Protein AF-A0A532F918-F1 (afdb_monomer_lite)

Foldseek 3Di:
DVVVVPDDDDPVNLVVVCVVVVHDSLVVCCVVCLCVQHVDNVSSVVSSVVVVVLVPDDPVVNVVVVVVVVVVVVVVVVVVVVVVVVVVVVVVVD

Radius of gyration: 21.07 Å; chains: 1; bounding box: 46×26×64 Å

Sequence (94 aa):
RYERAFSKMHVTRMIHLCEILGFMPMEMLFSAAPHLWGRTPEEARDTMELAQQVVSLPHGTKRDLLALVKKMVALERAADGAAAETQRGEEGRL

Secondary structure (DSSP, 8-state):
-GGGT-SPPPHHHHHHHHHHHT--HHHHHHHH-GGGS-SSHHHHHHHHHHHHHHHHS-HHHHHHHHHHHHHHHHHHHHHHHHHHHHHHHHHTT-

Structure (mmCIF, N/CA/C/O backbone):
data_AF-A0A532F918-F1
#
_entry.id   AF-A0A532F918-F1
#
loop_
_atom_site.group_PDB
_atom_site.id
_atom_site.type_symbol
_atom_site.label_atom_id
_atom_site.label_alt_id
_atom_site.label_comp_id
_atom_site.label_asym_id
_atom_site.label_entity_id
_atom_site.label_seq_id
_atom_site.pdbx_PDB_ins_code
_atom_site.Cartn_x
_atom_site.Cartn_y
_atom_site.Cartn_z
_atom_site.occupancy
_atom_site.B_iso_or_equiv
_atom_site.auth_seq_id
_atom_site.auth_comp_id
_atom_site.auth_asym_id
_atom_site.auth_atom_id
_atom_site.pdbx_PDB_model_num
ATOM 1 N N . ARG A 1 1 ? 28.588 -1.885 -8.592 1.00 53.34 1 ARG A N 1
ATOM 2 C CA . ARG A 1 1 ? 28.601 -0.469 -9.072 1.00 53.34 1 ARG A CA 1
ATOM 3 C C 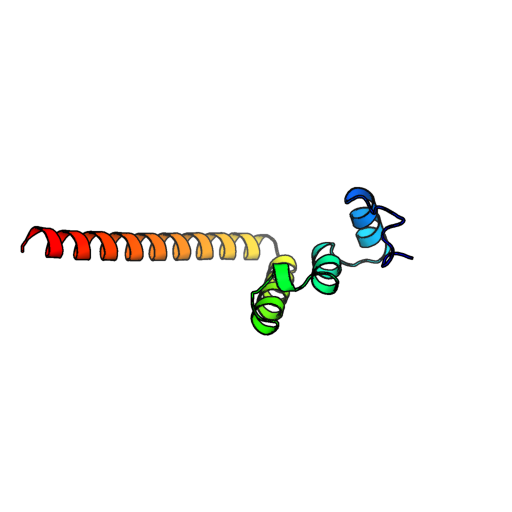. ARG A 1 1 ? 27.534 0.386 -8.374 1.00 53.34 1 ARG A C 1
ATOM 5 O O . ARG A 1 1 ? 27.885 1.479 -7.956 1.00 53.34 1 ARG A O 1
ATOM 12 N N . TYR A 1 2 ? 26.300 -0.102 -8.181 1.00 50.06 2 TYR A N 1
ATOM 13 C CA . TYR A 1 2 ? 25.285 0.557 -7.332 1.00 50.06 2 TYR A CA 1
ATOM 14 C C . TYR A 1 2 ? 25.675 0.603 -5.846 1.00 50.06 2 TYR A C 1
ATOM 16 O O . TYR A 1 2 ? 25.583 1.647 -5.216 1.00 50.06 2 TYR A O 1
ATOM 24 N N . GLU A 1 3 ? 26.254 -0.483 -5.335 1.00 55.03 3 GLU A N 1
ATOM 25 C CA . GLU A 1 3 ? 26.724 -0.614 -3.943 1.00 55.03 3 GLU A CA 1
ATOM 26 C C . GLU A 1 3 ? 27.855 0.354 -3.557 1.00 55.03 3 GLU A C 1
ATOM 28 O O . GLU A 1 3 ? 28.130 0.562 -2.383 1.00 55.03 3 GLU A O 1
ATOM 33 N N . ARG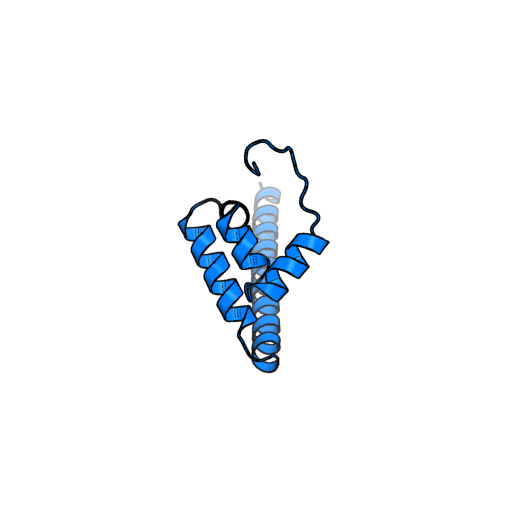 A 1 4 ? 28.522 0.970 -4.545 1.00 59.75 4 ARG A N 1
ATOM 34 C CA . ARG A 1 4 ? 29.636 1.911 -4.329 1.00 59.75 4 ARG A CA 1
ATOM 35 C C . ARG A 1 4 ? 29.217 3.380 -4.499 1.00 59.75 4 ARG A C 1
ATOM 37 O O . ARG A 1 4 ? 30.085 4.233 -4.607 1.00 59.75 4 ARG A O 1
ATOM 44 N N . ALA A 1 5 ? 27.912 3.674 -4.586 1.00 54.12 5 ALA A N 1
ATOM 45 C CA . ALA A 1 5 ? 27.325 5.023 -4.675 1.00 54.12 5 ALA A CA 1
ATOM 46 C C . ALA A 1 5 ? 27.821 5.938 -5.826 1.00 54.12 5 ALA A C 1
ATOM 48 O O . ALA A 1 5 ? 27.537 7.134 -5.838 1.00 54.12 5 ALA A O 1
ATOM 49 N N . PHE A 1 6 ? 28.500 5.402 -6.847 1.00 52.59 6 PHE A N 1
ATOM 50 C CA . PHE A 1 6 ? 29.023 6.201 -7.969 1.00 52.59 6 PHE A CA 1
ATOM 51 C C . PHE A 1 6 ? 27.962 6.626 -9.004 1.00 52.59 6 PHE A C 1
ATOM 53 O O . PHE A 1 6 ? 28.269 7.359 -9.941 1.00 52.59 6 PHE A O 1
ATOM 60 N N . SER A 1 7 ? 26.711 6.173 -8.892 1.00 58.38 7 SER A N 1
ATOM 61 C CA . SER A 1 7 ? 25.624 6.600 -9.784 1.00 58.38 7 SER A CA 1
ATOM 62 C C . SER A 1 7 ? 24.335 6.832 -9.011 1.00 58.38 7 SER A C 1
ATOM 64 O O . SER A 1 7 ? 23.819 5.927 -8.362 1.00 58.38 7 SER A O 1
ATOM 66 N N . LYS A 1 8 ? 23.815 8.061 -9.103 1.00 73.31 8 LYS A N 1
ATOM 67 C CA . LYS A 1 8 ? 22.529 8.466 -8.528 1.00 73.31 8 LYS A CA 1
ATOM 68 C C . LYS A 1 8 ? 21.401 8.062 -9.477 1.00 73.31 8 LYS A C 1
ATOM 70 O O . LYS A 1 8 ? 21.390 8.469 -10.640 1.00 73.31 8 LYS A O 1
ATOM 75 N N . MET A 1 9 ? 20.439 7.292 -8.977 1.00 80.94 9 MET A N 1
ATOM 76 C CA . MET A 1 9 ? 19.183 7.033 -9.675 1.00 80.94 9 MET A CA 1
ATOM 77 C C . MET A 1 9 ? 18.162 8.095 -9.259 1.00 80.94 9 MET A C 1
ATOM 79 O O . MET A 1 9 ? 17.865 8.241 -8.079 1.00 80.94 9 MET A O 1
ATOM 83 N N . HIS A 1 10 ? 17.648 8.862 -10.222 1.00 88.19 10 HIS A N 1
ATOM 84 C CA . HIS A 1 10 ? 16.536 9.782 -9.968 1.00 88.19 10 HIS A CA 1
ATOM 85 C C . HIS A 1 10 ? 15.216 9.009 -9.945 1.00 88.19 10 HIS A C 1
ATOM 87 O O . HIS A 1 10 ? 15.051 8.074 -10.729 1.00 88.19 10 HIS A O 1
ATOM 93 N N . VAL A 1 11 ? 14.262 9.451 -9.120 1.00 88.56 11 VAL A N 1
ATOM 94 C CA . VAL A 1 11 ? 12.913 8.860 -9.014 1.00 88.56 11 VAL A CA 1
ATOM 95 C C . VAL A 1 11 ? 12.243 8.751 -10.385 1.00 88.56 11 VAL A C 1
ATOM 97 O O . VAL A 1 11 ? 11.683 7.715 -10.715 1.00 88.56 11 VAL A O 1
ATOM 100 N N . THR A 1 12 ? 12.395 9.759 -11.244 1.00 91.19 12 THR A N 1
ATOM 101 C CA . THR A 1 12 ? 11.877 9.716 -12.617 1.00 91.19 12 THR A CA 1
ATOM 102 C C . THR A 1 12 ? 12.451 8.544 -13.413 1.00 91.19 12 THR A C 1
ATOM 104 O O . THR A 1 12 ? 11.703 7.836 -14.073 1.00 91.19 12 THR A O 1
ATOM 107 N N . ARG A 1 13 ? 13.764 8.282 -13.325 1.00 91.19 13 ARG A N 1
ATOM 108 C CA . ARG A 1 13 ? 14.393 7.145 -14.023 1.00 91.19 13 ARG A CA 1
ATOM 109 C C . ARG A 1 13 ? 13.958 5.798 -13.450 1.00 91.19 13 ARG A C 1
ATOM 111 O O . ARG A 1 13 ? 13.813 4.848 -14.205 1.00 91.19 13 ARG A O 1
ATOM 118 N N . MET A 1 14 ? 13.732 5.733 -12.142 1.00 90.69 14 MET A N 1
ATOM 119 C CA . MET A 1 14 ? 13.161 4.559 -11.490 1.00 90.69 14 MET A CA 1
ATOM 120 C C . MET A 1 14 ? 11.751 4.263 -12.015 1.00 90.69 14 MET A C 1
ATOM 122 O O . MET A 1 14 ? 11.485 3.122 -12.366 1.00 90.69 14 MET A O 1
ATOM 126 N N . ILE A 1 15 ? 10.886 5.276 -12.138 1.00 91.31 15 ILE A N 1
ATOM 127 C CA . ILE A 1 15 ? 9.529 5.118 -12.692 1.00 91.31 15 ILE A CA 1
ATOM 128 C C . ILE A 1 15 ? 9.586 4.576 -14.125 1.00 91.31 15 ILE A C 1
ATOM 130 O O . ILE A 1 15 ? 8.949 3.569 -14.406 1.00 91.31 15 ILE A O 1
ATOM 134 N N . HIS A 1 16 ? 10.423 5.155 -14.992 1.00 92.50 16 HIS A N 1
ATOM 135 C CA . HIS A 1 16 ? 10.588 4.652 -16.363 1.00 92.50 16 HIS A CA 1
ATOM 136 C C . HIS A 1 16 ? 11.056 3.188 -16.390 1.00 92.50 16 HIS A C 1
ATOM 138 O O . HIS A 1 16 ? 10.613 2.402 -17.220 1.00 92.50 16 HIS A O 1
ATOM 144 N N . LEU A 1 17 ? 11.954 2.800 -15.478 1.00 90.88 17 LEU A N 1
ATOM 145 C CA . LEU A 1 17 ? 12.404 1.413 -15.370 1.00 90.88 17 LEU A CA 1
ATOM 146 C C . LEU A 1 17 ? 11.253 0.478 -14.960 1.00 90.88 17 LEU A C 1
ATOM 148 O O . LEU A 1 17 ? 11.117 -0.597 -15.537 1.00 90.88 17 LEU A O 1
ATOM 152 N N . CYS A 1 18 ? 10.428 0.906 -14.000 1.00 92.25 18 CYS A N 1
ATOM 153 C CA . CYS A 1 18 ? 9.235 0.182 -13.556 1.00 92.25 18 CYS A CA 1
ATOM 154 C C . CYS A 1 18 ? 8.264 -0.054 -14.719 1.00 92.25 18 CYS A C 1
ATOM 156 O O . CYS A 1 18 ? 7.802 -1.173 -14.921 1.00 92.25 18 CYS A O 1
ATOM 158 N N . GLU A 1 19 ? 8.018 0.977 -15.527 1.00 91.44 19 GLU A N 1
ATOM 159 C CA . GLU A 1 19 ? 7.145 0.905 -16.703 1.00 91.44 19 GLU A CA 1
ATOM 160 C C . GLU A 1 19 ? 7.668 -0.078 -17.758 1.00 91.44 19 GLU A C 1
ATOM 162 O O . GLU A 1 19 ? 6.902 -0.888 -18.274 1.00 91.44 19 GLU A O 1
ATOM 167 N N . ILE A 1 20 ? 8.972 -0.042 -18.057 1.00 94.81 20 ILE A N 1
ATOM 168 C CA . ILE A 1 20 ? 9.591 -0.919 -19.066 1.00 94.81 20 ILE A CA 1
ATOM 169 C C . ILE A 1 20 ? 9.580 -2.383 -18.618 1.00 94.81 20 ILE A C 1
ATOM 171 O O . ILE A 1 20 ? 9.364 -3.279 -19.430 1.00 94.81 20 ILE A O 1
ATOM 175 N N . LEU A 1 21 ? 9.860 -2.631 -17.340 1.00 91.25 21 LEU A N 1
ATOM 176 C CA . LEU A 1 21 ? 10.019 -3.981 -16.800 1.00 91.25 21 LEU A CA 1
ATOM 177 C C . LEU A 1 21 ? 8.717 -4.563 -16.229 1.00 91.25 21 LEU A C 1
ATOM 179 O O . LEU A 1 21 ? 8.694 -5.733 -15.857 1.00 91.25 21 LEU A O 1
ATOM 183 N N . GLY A 1 22 ? 7.638 -3.778 -16.184 1.00 87.38 22 GLY A N 1
ATOM 184 C CA . GLY A 1 22 ? 6.307 -4.235 -15.789 1.00 87.38 22 GLY A CA 1
ATOM 185 C C . GLY A 1 22 ? 6.132 -4.492 -14.291 1.00 87.38 22 GLY A C 1
ATOM 186 O O . GLY A 1 22 ? 5.196 -5.192 -13.917 1.00 87.38 22 GLY A O 1
ATOM 187 N N . PHE A 1 23 ? 7.002 -3.945 -13.438 1.00 87.25 23 PHE A N 1
ATOM 188 C CA . PHE A 1 23 ? 6.820 -3.980 -11.984 1.00 87.25 23 PHE A CA 1
ATOM 189 C C . PHE A 1 23 ? 6.311 -2.647 -11.458 1.00 87.25 23 PHE A C 1
ATOM 191 O O . PHE A 1 23 ? 6.599 -1.582 -12.003 1.00 87.25 23 PHE A O 1
ATOM 198 N N . MET A 1 24 ? 5.585 -2.686 -10.347 1.00 90.25 24 MET A N 1
ATOM 199 C CA . MET A 1 24 ? 5.190 -1.469 -9.657 1.00 90.25 24 MET A CA 1
ATOM 200 C C . MET A 1 24 ? 6.390 -0.860 -8.916 1.00 90.25 24 MET A C 1
ATOM 202 O O . MET A 1 24 ? 7.167 -1.591 -8.296 1.00 90.25 24 MET A O 1
ATOM 206 N N . PRO A 1 25 ? 6.518 0.481 -8.857 1.00 91.88 25 PRO A N 1
ATOM 207 C CA . PRO A 1 25 ? 7.571 1.126 -8.068 1.00 91.88 25 PRO A CA 1
ATOM 208 C C . PRO A 1 25 ? 7.611 0.658 -6.611 1.00 91.88 25 PRO A C 1
ATOM 210 O O . PRO A 1 25 ? 8.685 0.521 -6.031 1.00 91.88 25 PRO A O 1
ATOM 213 N N . MET A 1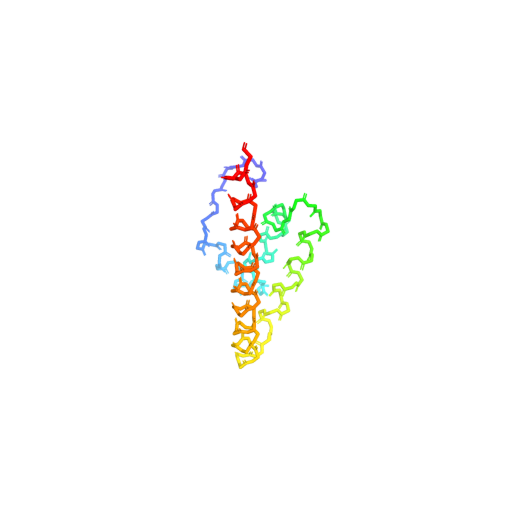 26 ? 6.442 0.369 -6.033 1.00 91.75 26 MET A N 1
ATOM 214 C CA . MET A 1 26 ? 6.323 -0.153 -4.674 1.00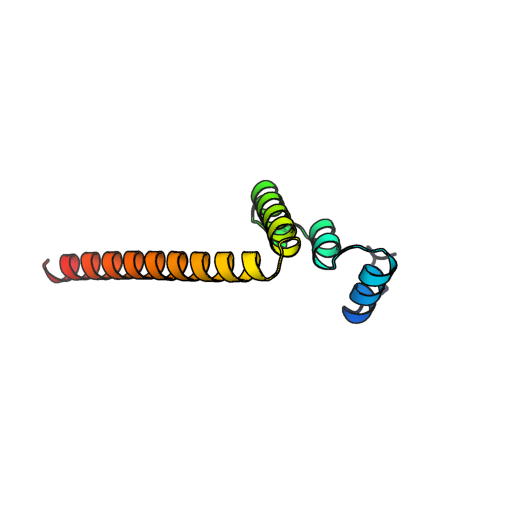 91.75 26 MET A CA 1
ATOM 215 C C . MET A 1 26 ? 7.010 -1.515 -4.508 1.00 91.75 26 MET A C 1
ATOM 217 O O . MET A 1 26 ? 7.696 -1.718 -3.516 1.00 91.75 26 MET A O 1
ATOM 221 N N . GLU A 1 27 ? 6.899 -2.415 -5.488 1.00 90.94 27 GLU A N 1
ATOM 222 C CA . GLU A 1 27 ? 7.524 -3.747 -5.453 1.00 90.94 27 GLU A CA 1
ATOM 223 C C . GLU A 1 27 ? 9.043 -3.648 -5.521 1.00 90.94 27 GLU A C 1
ATOM 225 O O . GLU A 1 27 ? 9.760 -4.282 -4.745 1.00 90.94 27 GLU A O 1
ATOM 230 N N . MET A 1 28 ? 9.534 -2.781 -6.407 1.00 89.69 28 MET A N 1
ATOM 231 C CA . MET A 1 28 ? 10.962 -2.527 -6.539 1.00 89.69 28 MET A CA 1
ATOM 232 C C . MET A 1 28 ? 11.549 -1.948 -5.243 1.00 89.69 28 MET A C 1
ATOM 234 O O . MET A 1 28 ? 12.620 -2.364 -4.801 1.00 89.69 28 MET A O 1
ATOM 238 N N . LEU A 1 29 ? 10.847 -0.997 -4.616 1.00 91.31 29 LEU A N 1
ATOM 239 C CA . LEU A 1 29 ? 11.282 -0.397 -3.357 1.00 91.31 29 LEU A CA 1
ATOM 240 C C . LEU A 1 29 ? 11.180 -1.379 -2.185 1.00 91.31 29 LEU A C 1
ATOM 242 O O . LEU A 1 29 ? 12.096 -1.414 -1.366 1.00 91.31 29 LEU A O 1
ATOM 246 N N . PHE A 1 30 ? 10.135 -2.206 -2.125 1.00 94.12 30 PHE A N 1
ATOM 247 C CA . PHE A 1 30 ? 9.993 -3.247 -1.107 1.00 94.12 30 PHE A CA 1
ATOM 248 C C . PHE A 1 30 ? 11.158 -4.239 -1.153 1.00 94.12 30 PHE A C 1
ATOM 250 O O . PHE A 1 30 ? 11.750 -4.546 -0.120 1.00 94.12 30 PHE A O 1
ATOM 257 N N . SER A 1 31 ? 11.565 -4.662 -2.355 1.00 90.81 31 SER A N 1
ATOM 258 C CA . SER A 1 31 ? 12.726 -5.539 -2.533 1.00 90.81 31 SER A CA 1
ATOM 259 C C . SER A 1 31 ? 14.039 -4.917 -2.042 1.00 90.81 31 SER A C 1
ATOM 261 O O . SER A 1 31 ? 14.941 -5.655 -1.648 1.00 90.81 31 SER A O 1
ATOM 263 N N . ALA A 1 32 ? 14.181 -3.590 -2.098 1.00 90.62 32 ALA A N 1
ATOM 264 C CA . ALA A 1 32 ? 15.409 -2.891 -1.716 1.00 90.62 32 ALA A CA 1
ATOM 265 C C . ALA A 1 32 ? 15.413 -2.417 -0.251 1.00 90.62 32 ALA A C 1
ATOM 267 O O . ALA A 1 32 ? 16.476 -2.305 0.358 1.00 90.62 32 ALA A O 1
ATOM 268 N N . ALA A 1 33 ? 14.244 -2.105 0.310 1.00 92.50 33 ALA A N 1
ATOM 269 C CA . ALA A 1 33 ? 14.094 -1.472 1.617 1.00 92.50 33 ALA A CA 1
ATOM 270 C C . ALA A 1 33 ? 12.813 -1.941 2.344 1.00 92.50 33 ALA A C 1
ATOM 272 O O . ALA A 1 33 ? 11.940 -1.124 2.641 1.00 92.50 33 ALA A O 1
ATOM 273 N N . PRO A 1 34 ? 12.690 -3.237 2.692 1.00 93.00 34 PRO A N 1
ATOM 274 C CA . PRO A 1 34 ? 11.458 -3.790 3.269 1.00 93.00 34 PRO A CA 1
ATOM 275 C C . PRO A 1 34 ? 11.089 -3.173 4.628 1.00 93.00 34 PRO A C 1
ATOM 277 O O . PRO A 1 34 ? 9.919 -3.111 4.987 1.00 93.00 34 PRO A O 1
ATOM 280 N N . HIS A 1 35 ? 12.072 -2.639 5.360 1.00 93.81 35 HIS A N 1
ATOM 281 C CA . HIS A 1 35 ? 11.884 -1.960 6.648 1.00 93.81 35 HIS A CA 1
ATOM 282 C C . HIS A 1 35 ? 10.995 -0.704 6.577 1.00 93.81 35 HIS A C 1
ATOM 284 O O . HIS A 1 35 ? 10.564 -0.206 7.612 1.00 93.81 35 HIS A O 1
ATOM 290 N N . LEU A 1 36 ? 10.712 -0.173 5.381 1.00 94.75 36 LEU A N 1
ATOM 291 C CA . LEU A 1 36 ? 9.758 0.929 5.215 1.00 94.75 36 LEU A CA 1
ATOM 292 C C . LEU A 1 36 ? 8.292 0.479 5.367 1.00 94.75 36 LEU A C 1
ATOM 294 O O . LEU A 1 36 ? 7.420 1.330 5.519 1.00 94.75 36 LEU A O 1
ATOM 298 N N . TRP A 1 37 ? 8.023 -0.831 5.341 1.00 96.00 37 TRP A N 1
ATOM 299 C CA . TRP A 1 37 ? 6.679 -1.419 5.423 1.00 96.00 37 TRP A CA 1
ATOM 300 C C . TRP A 1 37 ? 6.399 -2.156 6.737 1.00 96.00 37 TRP A C 1
ATOM 3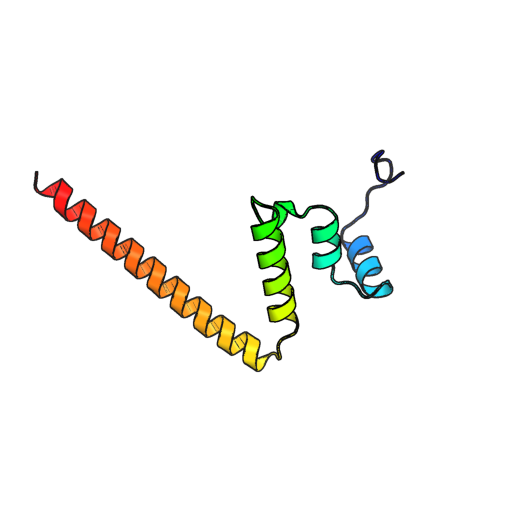02 O O . TRP A 1 37 ? 5.302 -2.665 6.918 1.00 96.00 37 TRP A O 1
ATOM 312 N N . GLY A 1 38 ? 7.354 -2.223 7.662 1.00 95.44 38 GLY A N 1
ATOM 313 C CA . GLY A 1 38 ? 7.160 -2.916 8.934 1.00 95.44 38 GLY A CA 1
ATOM 314 C C . GLY A 1 38 ? 8.417 -2.915 9.792 1.00 95.44 38 GLY A C 1
ATOM 315 O O . GLY A 1 38 ? 9.531 -2.753 9.288 1.00 95.44 38 GLY A O 1
ATOM 316 N N . ARG A 1 39 ? 8.243 -3.095 11.103 1.00 95.06 39 ARG A N 1
ATOM 317 C CA . ARG A 1 39 ? 9.354 -3.246 12.057 1.00 95.06 39 ARG A CA 1
ATOM 318 C C . ARG A 1 39 ? 9.915 -4.658 12.023 1.00 95.06 39 ARG A C 1
ATOM 320 O O . ARG A 1 39 ? 11.104 -4.853 12.270 1.00 95.06 39 ARG A O 1
ATOM 327 N N . THR A 1 40 ? 9.065 -5.631 11.708 1.00 96.69 40 THR A N 1
ATOM 328 C CA . THR A 1 40 ? 9.455 -7.024 11.509 1.00 96.69 40 THR A CA 1
ATOM 329 C C . THR A 1 40 ? 9.345 -7.411 10.031 1.00 96.69 40 THR A C 1
ATOM 331 O O . THR A 1 40 ? 8.590 -6.797 9.273 1.00 96.69 40 THR A O 1
ATOM 334 N N . PRO A 1 41 ? 10.077 -8.450 9.588 1.00 94.50 41 PRO A N 1
ATOM 335 C CA . PRO A 1 41 ? 9.924 -8.979 8.234 1.00 94.50 41 PRO A CA 1
ATOM 336 C C . PRO A 1 41 ? 8.507 -9.478 7.928 1.00 94.50 41 PRO A C 1
ATOM 338 O O . PRO A 1 41 ? 8.108 -9.487 6.770 1.00 94.50 41 PRO A O 1
ATOM 341 N N . GLU A 1 42 ? 7.777 -9.931 8.946 1.00 96.69 42 GLU A N 1
ATOM 342 C CA . GLU A 1 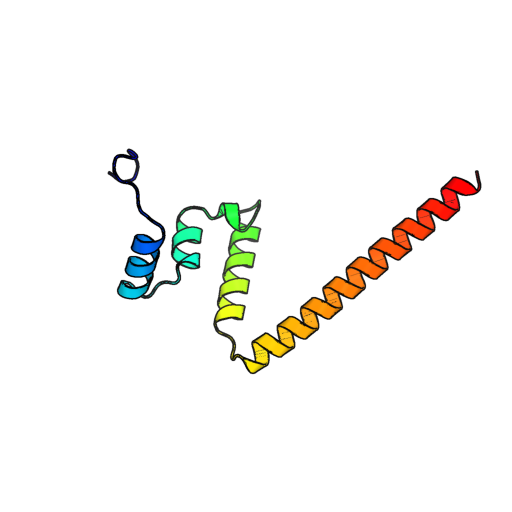42 ? 6.390 -10.383 8.825 1.00 96.69 42 GLU A CA 1
ATOM 343 C C . GLU A 1 42 ? 5.456 -9.202 8.570 1.00 96.69 42 GLU A C 1
ATOM 345 O O . GLU A 1 42 ? 4.821 -9.167 7.523 1.00 96.69 42 GLU A O 1
ATOM 350 N N . GLU A 1 43 ? 5.509 -8.167 9.413 1.00 97.19 43 GLU A N 1
ATOM 351 C CA . GLU A 1 43 ? 4.727 -6.935 9.225 1.00 97.19 43 GLU A CA 1
ATOM 352 C C . GLU A 1 43 ? 4.953 -6.310 7.842 1.00 97.19 43 GLU A C 1
ATOM 354 O O . GLU A 1 43 ? 4.015 -5.852 7.186 1.00 97.19 43 GLU A O 1
ATOM 359 N N . ALA A 1 44 ? 6.208 -6.303 7.383 1.00 97.00 44 ALA A N 1
ATOM 360 C CA . ALA A 1 44 ? 6.563 -5.768 6.078 1.00 97.00 44 ALA A CA 1
ATOM 361 C C . ALA A 1 44 ? 5.921 -6.568 4.932 1.00 97.00 44 ALA A C 1
ATOM 363 O O . ALA A 1 44 ? 5.409 -5.971 3.982 1.00 97.00 44 ALA A O 1
ATOM 364 N N . ARG A 1 45 ? 5.924 -7.905 5.023 1.00 96.50 45 ARG A N 1
ATOM 365 C CA . ARG A 1 45 ? 5.275 -8.780 4.036 1.00 96.50 45 ARG A CA 1
ATOM 366 C C . ARG A 1 45 ? 3.767 -8.584 4.027 1.00 96.50 45 ARG A C 1
ATOM 368 O O . ARG A 1 45 ? 3.220 -8.347 2.955 1.00 96.50 45 ARG A O 1
ATOM 375 N N . ASP A 1 46 ? 3.135 -8.598 5.195 1.00 97.50 46 ASP A N 1
ATOM 376 C CA . ASP A 1 46 ? 1.682 -8.464 5.321 1.00 97.50 46 ASP A CA 1
ATOM 377 C C . ASP A 1 46 ? 1.203 -7.122 4.756 1.00 97.50 46 ASP A C 1
ATOM 379 O O . ASP A 1 46 ? 0.231 -7.054 4.001 1.00 97.50 46 ASP A O 1
ATOM 383 N N . THR A 1 47 ? 1.934 -6.042 5.050 1.00 96.38 47 THR A N 1
ATOM 384 C CA . THR A 1 47 ? 1.627 -4.705 4.527 1.00 96.38 47 THR A CA 1
ATOM 385 C C . THR A 1 47 ? 1.751 -4.655 3.004 1.00 96.38 47 THR A C 1
ATOM 387 O O . THR A 1 47 ? 0.908 -4.054 2.332 1.00 96.38 47 THR A O 1
ATOM 390 N N . MET A 1 48 ? 2.792 -5.276 2.444 1.00 95.44 48 MET A N 1
ATOM 391 C CA . MET A 1 48 ? 3.005 -5.311 0.998 1.00 95.44 48 MET A CA 1
ATOM 392 C C . MET A 1 48 ? 1.937 -6.147 0.284 1.00 95.44 48 MET A C 1
ATOM 394 O O . MET A 1 48 ? 1.382 -5.704 -0.724 1.00 95.44 48 MET A O 1
ATOM 398 N N . GLU A 1 49 ? 1.610 -7.320 0.827 1.00 95.50 49 GLU A N 1
ATOM 399 C CA . GLU A 1 49 ? 0.574 -8.201 0.291 1.00 95.50 49 GLU A CA 1
ATOM 400 C C . GLU A 1 49 ? -0.793 -7.505 0.303 1.00 95.50 49 GLU A C 1
ATOM 402 O O . GLU A 1 49 ? -1.481 -7.456 -0.721 1.00 95.50 49 GLU A O 1
ATOM 407 N N . LEU A 1 50 ? -1.152 -6.867 1.422 1.00 95.56 50 LEU A N 1
ATOM 408 C CA . LEU A 1 50 ? -2.375 -6.077 1.525 1.00 95.56 50 LEU A CA 1
ATOM 409 C C . LEU A 1 50 ? -2.404 -4.948 0.486 1.00 95.56 50 LEU A C 1
ATOM 411 O O . LEU A 1 50 ? -3.416 -4.754 -0.192 1.00 95.56 50 LEU A O 1
ATOM 415 N N . ALA A 1 51 ? -1.306 -4.205 0.327 1.00 94.12 51 ALA A N 1
ATOM 416 C CA . ALA A 1 51 ? -1.227 -3.117 -0.644 1.00 94.12 51 ALA A CA 1
ATOM 417 C C . ALA A 1 51 ? -1.433 -3.617 -2.084 1.00 94.12 51 ALA A C 1
ATOM 419 O O . ALA A 1 51 ? -2.195 -3.007 -2.839 1.00 94.12 51 ALA A O 1
ATOM 420 N N . GLN A 1 52 ? -0.817 -4.741 -2.461 1.00 92.94 52 GLN A N 1
ATOM 421 C CA . GLN A 1 52 ? -0.990 -5.358 -3.781 1.00 92.94 52 GLN A CA 1
ATOM 422 C C . GLN A 1 52 ? -2.437 -5.803 -4.018 1.00 92.94 52 GLN A C 1
ATOM 424 O O . GLN A 1 52 ? -3.016 -5.500 -5.067 1.00 92.94 52 GLN A O 1
ATOM 429 N N . GLN A 1 53 ? -3.056 -6.454 -3.029 1.00 93.69 53 GLN A N 1
ATOM 430 C CA . GLN A 1 53 ? -4.462 -6.846 -3.109 1.00 93.69 53 GLN A CA 1
ATOM 431 C C . GLN A 1 53 ? -5.349 -5.614 -3.307 1.00 93.69 53 GLN A C 1
ATOM 433 O O . GLN A 1 53 ? -6.104 -5.555 -4.276 1.00 93.69 53 GLN A O 1
ATOM 438 N N . VAL A 1 54 ? -5.185 -4.574 -2.484 1.00 94.75 54 VAL A N 1
ATOM 439 C CA . VAL A 1 54 ? -5.965 -3.332 -2.593 1.00 94.75 54 VAL A CA 1
ATOM 440 C C . VAL A 1 54 ? -5.767 -2.653 -3.946 1.00 94.75 54 VAL A C 1
ATOM 442 O O . VAL A 1 54 ? -6.741 -2.180 -4.531 1.00 94.75 54 VAL A O 1
ATOM 445 N N . VAL A 1 55 ? -4.545 -2.615 -4.485 1.00 91.69 55 VAL A N 1
ATOM 446 C CA . VAL A 1 55 ? -4.270 -2.012 -5.799 1.00 91.69 55 VAL A CA 1
ATOM 447 C C . VAL A 1 55 ? -4.899 -2.808 -6.945 1.00 91.69 55 VAL A C 1
ATOM 449 O O . VAL A 1 55 ? -5.330 -2.194 -7.922 1.00 91.69 55 VAL A O 1
ATOM 452 N N . SER A 1 56 ? -5.022 -4.129 -6.839 1.00 92.31 56 SER A N 1
ATOM 453 C CA . SER A 1 56 ? -5.628 -4.951 -7.898 1.00 92.31 56 SER A CA 1
ATOM 454 C C . SER A 1 56 ? -7.162 -4.889 -7.940 1.00 92.31 56 SER A C 1
ATOM 456 O O . SER A 1 56 ? -7.764 -5.214 -8.963 1.00 92.31 56 SER A O 1
ATOM 458 N N . LEU A 1 57 ? -7.814 -4.406 -6.876 1.00 95.50 57 LEU A N 1
ATOM 459 C CA . LEU A 1 57 ? -9.275 -4.313 -6.814 1.00 95.50 57 LEU A CA 1
ATOM 460 C C . LEU A 1 57 ? -9.881 -3.358 -7.871 1.00 95.50 57 LEU A C 1
ATOM 462 O O . LEU A 1 57 ? -9.296 -2.313 -8.196 1.00 95.50 57 LEU A O 1
ATOM 466 N N . PRO A 1 58 ? -11.113 -3.627 -8.347 1.00 97.06 58 PRO A N 1
ATOM 467 C CA . PRO A 1 58 ? -11.883 -2.671 -9.137 1.00 97.06 58 PRO A CA 1
ATOM 468 C C . PRO A 1 58 ? -12.121 -1.357 -8.383 1.00 97.06 58 PRO A C 1
ATOM 470 O O . PRO A 1 58 ? -12.247 -1.331 -7.158 1.00 97.06 58 PRO A O 1
ATOM 473 N N . HIS A 1 59 ? -12.243 -0.249 -9.119 1.00 95.56 59 HIS A N 1
ATOM 474 C CA . HIS A 1 59 ? -12.421 1.081 -8.521 1.00 95.56 59 HIS A CA 1
ATOM 475 C C . HIS A 1 59 ? -13.636 1.172 -7.577 1.00 95.56 59 HIS A C 1
ATOM 477 O O . HIS A 1 59 ? -13.527 1.777 -6.512 1.00 95.56 59 HIS A O 1
ATOM 483 N N . GLY A 1 60 ? -14.769 0.550 -7.931 1.00 96.88 60 GLY A N 1
ATOM 484 C CA . GLY A 1 60 ? -15.958 0.513 -7.069 1.00 96.88 60 GLY A CA 1
ATOM 485 C C . GLY A 1 60 ? -15.661 -0.124 -5.710 1.00 96.88 60 GLY A C 1
ATOM 486 O O . GLY A 1 60 ? -15.852 0.507 -4.676 1.00 96.88 60 GLY A O 1
ATOM 487 N N . THR A 1 61 ? -15.053 -1.310 -5.717 1.00 96.88 61 THR A N 1
ATOM 488 C CA . THR A 1 61 ? -14.664 -2.032 -4.499 1.00 96.88 61 THR A CA 1
ATOM 489 C C . THR A 1 61 ? -13.657 -1.248 -3.656 1.00 96.88 61 THR A C 1
ATOM 491 O O . THR A 1 61 ? -13.807 -1.171 -2.439 1.00 96.88 61 THR A O 1
ATOM 494 N N . LYS A 1 62 ? -12.661 -0.603 -4.284 1.00 96.75 62 LYS A N 1
ATOM 495 C CA . LYS A 1 62 ? -11.708 0.278 -3.581 1.00 96.75 62 LYS A CA 1
ATOM 496 C C . LYS A 1 62 ? -12.415 1.427 -2.869 1.00 96.75 62 LYS A C 1
ATOM 498 O O . LYS A 1 62 ? -12.069 1.756 -1.738 1.00 96.75 62 LYS A O 1
ATOM 503 N N . ARG A 1 63 ? -13.396 2.050 -3.529 1.00 97.62 63 ARG A N 1
ATOM 504 C CA . ARG A 1 63 ? -14.168 3.164 -2.967 1.00 97.62 63 ARG A CA 1
ATOM 505 C C . ARG A 1 63 ? -14.976 2.720 -1.750 1.00 97.62 63 ARG A C 1
ATOM 507 O O . ARG A 1 63 ? -14.976 3.432 -0.745 1.00 97.62 63 ARG A O 1
ATOM 514 N N . ASP A 1 64 ? -15.614 1.560 -1.829 1.00 97.50 64 ASP A N 1
ATOM 515 C CA . ASP A 1 64 ? -16.409 1.013 -0.729 1.00 97.50 64 ASP A CA 1
ATOM 516 C C . ASP A 1 64 ? -15.523 0.621 0.460 1.00 97.50 64 ASP A C 1
ATOM 518 O O . ASP A 1 64 ? -15.796 1.018 1.595 1.00 97.50 64 ASP A O 1
ATOM 522 N N . LEU A 1 65 ? -14.398 -0.055 0.197 1.00 96.88 65 LEU A N 1
ATOM 523 C CA . LEU A 1 65 ? -13.403 -0.394 1.215 1.00 96.88 65 LEU A CA 1
ATOM 524 C C . LEU A 1 65 ? -12.840 0.863 1.893 1.00 96.88 65 LEU A C 1
ATOM 526 O O . LEU A 1 65 ? -12.765 0.927 3.118 1.00 96.88 65 LEU A O 1
ATOM 530 N N . LEU A 1 66 ? -12.509 1.902 1.120 1.00 97.00 66 LEU A N 1
ATOM 531 C CA . LEU A 1 66 ? -12.028 3.172 1.663 1.00 97.00 66 LEU A CA 1
ATOM 532 C C . LEU A 1 66 ? -13.068 3.832 2.579 1.00 97.00 66 LEU A C 1
ATOM 534 O O . LEU A 1 66 ? -12.711 4.398 3.613 1.00 97.00 66 LEU A O 1
ATOM 538 N N . ALA A 1 67 ? -14.350 3.778 2.214 1.00 97.44 67 ALA A N 1
ATOM 539 C CA . ALA A 1 67 ? -15.422 4.303 3.053 1.00 97.44 67 ALA A CA 1
ATOM 540 C C . ALA A 1 67 ? -15.552 3.518 4.367 1.00 97.44 67 ALA A C 1
ATOM 542 O O . ALA A 1 67 ? -15.742 4.128 5.420 1.00 97.44 67 ALA A O 1
ATOM 543 N N . LEU A 1 68 ? -15.417 2.190 4.318 1.00 97.56 68 LEU A N 1
ATOM 544 C CA . LEU A 1 68 ? -15.446 1.335 5.503 1.00 97.56 68 LEU A CA 1
ATOM 545 C C . LEU A 1 68 ? -14.270 1.629 6.443 1.00 97.56 68 LEU A C 1
ATOM 547 O O . LEU A 1 68 ? -14.492 1.919 7.616 1.00 97.56 68 LEU A O 1
ATOM 551 N N . VAL A 1 69 ? -13.040 1.653 5.920 1.00 96.38 69 VAL A N 1
ATOM 552 C CA . VAL A 1 69 ? -11.828 1.942 6.707 1.00 96.38 69 VAL A CA 1
ATOM 553 C C . VAL A 1 69 ? -11.920 3.321 7.365 1.00 96.38 69 VAL A C 1
ATOM 555 O O . VAL A 1 69 ? -11.617 3.463 8.546 1.00 96.38 69 VAL A O 1
ATOM 558 N N . LYS A 1 70 ? -12.425 4.340 6.654 1.00 96.88 70 LYS A N 1
ATOM 559 C CA . LYS A 1 70 ? -12.656 5.674 7.238 1.00 96.88 70 LYS A CA 1
ATOM 560 C C . LYS A 1 70 ? -13.607 5.643 8.435 1.00 96.88 70 LYS A C 1
ATOM 562 O O . LYS A 1 70 ? -13.371 6.362 9.402 1.00 96.88 70 LYS A O 1
ATOM 567 N N . LYS A 1 71 ? -14.672 4.836 8.376 1.00 97.25 71 LYS A N 1
ATOM 568 C CA . LYS A 1 71 ? -15.607 4.675 9.500 1.00 97.25 71 LYS A CA 1
ATOM 569 C C . LYS A 1 71 ? -14.938 3.977 10.679 1.00 97.25 71 LYS A C 1
ATOM 571 O O . LYS A 1 71 ? -15.083 4.451 11.796 1.00 97.25 71 LYS A O 1
ATOM 576 N N . MET A 1 72 ? -14.185 2.905 10.430 1.00 96.81 72 MET A N 1
ATOM 577 C CA . MET A 1 72 ? -13.459 2.180 11.479 1.00 96.81 72 MET A CA 1
ATOM 578 C C . MET A 1 72 ? -12.477 3.099 12.216 1.00 96.81 72 MET A C 1
ATOM 580 O O . MET A 1 72 ? -12.556 3.212 13.433 1.00 96.81 72 MET A O 1
ATOM 584 N N . VAL A 1 73 ? -11.661 3.861 11.481 1.00 95.19 73 VAL A N 1
ATOM 585 C CA . VAL A 1 73 ? -10.710 4.826 12.068 1.00 95.19 73 VAL A CA 1
ATOM 586 C C . VAL A 1 73 ? -11.421 5.922 12.870 1.00 95.19 73 VAL A C 1
ATOM 588 O O . VAL A 1 73 ? -10.916 6.379 13.894 1.00 95.19 73 VAL A O 1
ATOM 591 N N . ALA A 1 74 ? -12.592 6.382 12.418 1.00 95.25 74 ALA A N 1
ATOM 592 C CA . ALA A 1 74 ? -13.377 7.361 13.166 1.00 95.25 74 ALA A CA 1
ATOM 593 C C . ALA A 1 74 ? -13.921 6.781 14.483 1.00 95.25 74 ALA A C 1
ATOM 595 O O . ALA A 1 74 ? -13.923 7.480 15.494 1.00 95.25 74 ALA A O 1
ATOM 596 N N . LEU A 1 75 ? -14.354 5.516 14.473 1.00 95.06 75 LEU A N 1
ATOM 597 C CA . LEU A 1 75 ? -14.838 4.816 15.664 1.00 95.06 75 LEU A CA 1
ATOM 598 C C . LEU A 1 75 ? -13.715 4.563 16.676 1.00 95.06 75 LEU A C 1
ATOM 600 O O . LEU A 1 75 ? -13.922 4.824 17.855 1.00 95.06 75 LEU A O 1
ATOM 604 N N . GLU A 1 76 ? -12.534 4.130 16.228 1.00 93.12 76 GLU A N 1
ATOM 605 C CA . GLU A 1 76 ? -11.360 3.956 17.099 1.00 93.12 76 GLU A CA 1
ATOM 606 C C . GLU A 1 76 ? -10.991 5.266 17.798 1.00 93.12 76 GLU A C 1
ATOM 608 O O . GLU A 1 76 ? -10.912 5.317 19.020 1.00 93.12 76 GLU A O 1
ATOM 613 N N . ARG A 1 77 ? -10.896 6.369 17.049 1.00 92.19 77 ARG A N 1
ATOM 614 C CA . ARG A 1 77 ? -10.596 7.687 17.632 1.00 92.19 77 ARG A CA 1
ATOM 615 C C . ARG A 1 77 ? -11.648 8.161 18.630 1.00 92.19 77 ARG A C 1
ATOM 617 O O . ARG A 1 77 ? -11.305 8.822 19.606 1.00 92.19 77 ARG A O 1
ATOM 624 N N . ALA A 1 78 ? -12.923 7.875 18.370 1.00 90.31 78 ALA A N 1
ATOM 625 C CA . ALA A 1 78 ? -13.998 8.210 19.298 1.00 90.31 78 ALA A CA 1
ATOM 626 C C . ALA A 1 78 ? -13.901 7.378 20.588 1.00 90.31 78 ALA A C 1
ATOM 628 O O . ALA A 1 78 ? -14.104 7.919 21.674 1.00 90.31 78 ALA A O 1
ATOM 629 N N . ALA A 1 79 ? -13.549 6.094 20.476 1.00 88.44 79 ALA A N 1
ATOM 630 C CA . ALA A 1 79 ? -13.312 5.223 21.623 1.00 88.44 79 ALA A CA 1
ATOM 631 C C . ALA A 1 79 ? -12.099 5.684 22.450 1.00 88.44 79 ALA A C 1
ATOM 633 O O . ALA A 1 79 ? -12.208 5.795 23.671 1.00 88.44 79 ALA A O 1
ATOM 634 N N . ASP A 1 80 ? -10.990 6.039 21.796 1.00 86.44 80 ASP A N 1
ATOM 635 C CA . ASP A 1 80 ? -9.788 6.567 22.454 1.00 86.44 80 ASP A CA 1
ATOM 636 C C . ASP A 1 80 ? -10.075 7.890 23.187 1.00 86.44 80 ASP A C 1
ATOM 638 O O . ASP A 1 80 ? -9.635 8.094 24.320 1.00 86.44 80 ASP A O 1
ATOM 642 N N . GLY A 1 81 ? -10.859 8.781 22.568 1.00 82.81 81 GLY A N 1
ATOM 643 C CA . GLY A 1 81 ? -11.293 10.038 23.181 1.00 82.81 81 GLY A CA 1
ATOM 644 C C . GLY A 1 81 ? -12.159 9.825 24.426 1.00 82.81 81 GLY A C 1
ATOM 645 O O . GLY A 1 81 ? -11.900 10.426 25.467 1.00 82.81 81 GLY A O 1
ATOM 646 N N . ALA A 1 82 ? -13.137 8.918 24.353 1.00 77.19 82 ALA A N 1
ATOM 647 C CA . ALA A 1 82 ? -13.999 8.583 25.487 1.00 77.19 82 ALA A CA 1
ATOM 648 C C . ALA A 1 82 ? -13.221 7.938 26.652 1.00 77.19 82 ALA A C 1
ATOM 650 O O . ALA A 1 82 ? -13.497 8.216 27.824 1.00 77.19 82 ALA A O 1
ATOM 651 N N . ALA A 1 83 ? -12.218 7.107 26.347 1.00 74.38 83 ALA A N 1
ATOM 652 C CA . ALA A 1 83 ? -11.337 6.516 27.352 1.00 74.38 83 ALA A CA 1
ATOM 653 C C . ALA A 1 83 ? -10.489 7.585 28.069 1.00 74.38 83 ALA A C 1
ATOM 655 O O . ALA A 1 83 ? -10.376 7.560 29.295 1.00 74.38 83 ALA A O 1
ATOM 656 N N . ALA A 1 84 ? -9.960 8.566 27.330 1.00 74.00 84 ALA A N 1
ATOM 657 C CA . ALA A 1 84 ? -9.189 9.674 27.894 1.00 74.00 84 ALA A CA 1
ATOM 658 C C . ALA A 1 84 ? -10.039 10.620 28.768 1.00 74.00 84 ALA A C 1
ATOM 660 O O . ALA A 1 84 ? -9.583 11.081 29.816 1.00 74.00 84 ALA A O 1
ATOM 661 N N . GLU A 1 85 ? -11.289 10.893 28.377 1.00 72.12 85 GLU A N 1
ATOM 662 C CA . GLU A 1 85 ? -12.227 11.698 29.176 1.00 72.12 85 GLU A CA 1
ATOM 663 C C . GLU A 1 85 ? -12.616 11.005 30.490 1.00 72.12 85 GLU A C 1
ATOM 665 O O . GLU A 1 85 ? -12.721 11.664 31.527 1.00 72.12 85 GLU A O 1
ATOM 670 N N . THR A 1 86 ? -12.761 9.677 30.464 1.00 71.25 86 THR A N 1
ATOM 671 C CA . THR A 1 86 ? -13.069 8.868 31.654 1.00 71.25 86 THR A CA 1
ATOM 672 C C . THR A 1 86 ? -11.923 8.915 32.671 1.00 71.25 86 THR A C 1
ATOM 674 O O . THR A 1 86 ? -12.162 9.195 33.844 1.00 71.25 86 THR A O 1
ATOM 677 N N . GLN A 1 87 ? -10.673 8.759 32.220 1.00 67.69 87 GLN A N 1
ATOM 678 C CA . GLN A 1 87 ? -9.487 8.814 33.091 1.00 67.69 87 GLN A CA 1
ATOM 679 C C . GLN A 1 87 ? -9.283 10.203 33.721 1.00 67.69 87 GLN A C 1
ATOM 681 O O . GLN A 1 87 ? -8.960 10.318 34.903 1.00 67.69 87 GLN A O 1
ATOM 686 N N . ARG A 1 88 ? -9.554 11.280 32.970 1.00 66.00 88 ARG A N 1
ATOM 687 C CA . ARG A 1 88 ? -9.454 12.661 33.475 1.00 66.00 88 ARG A CA 1
ATOM 688 C C . ARG A 1 88 ? -10.535 13.003 34.509 1.00 66.00 88 ARG A C 1
ATOM 690 O O . ARG A 1 88 ? -10.308 13.840 35.382 1.00 66.00 88 ARG A O 1
ATOM 697 N N . GLY A 1 89 ? -11.711 12.382 34.408 1.00 60.75 89 GLY A N 1
ATOM 698 C CA . GLY A 1 89 ? -12.797 12.539 35.378 1.00 60.75 89 GLY A CA 1
ATOM 699 C C . GLY A 1 89 ? -12.532 11.854 36.724 1.00 60.75 89 GLY A C 1
ATOM 700 O O . GLY A 1 89 ? -13.034 12.322 37.746 1.00 60.75 89 GLY A O 1
ATOM 701 N N . GLU A 1 90 ? -11.733 10.783 36.741 1.00 58.44 90 GLU A N 1
ATOM 702 C CA . GLU A 1 90 ? -11.355 10.060 37.963 1.00 58.44 90 GLU A CA 1
ATOM 703 C C . GLU A 1 90 ? -10.196 10.731 38.718 1.00 58.44 90 GLU A C 1
ATOM 705 O O . GLU A 1 90 ? -10.258 10.830 39.943 1.00 58.44 90 GLU A O 1
ATOM 710 N N . GLU A 1 91 ? -9.193 11.283 38.023 1.00 58.25 91 GLU A N 1
ATOM 711 C CA . GLU A 1 91 ? -8.086 12.021 38.664 1.00 58.25 91 GLU A CA 1
ATOM 712 C C . GLU A 1 91 ? -8.517 13.362 39.284 1.00 58.25 91 GLU A C 1
ATOM 714 O O . GLU A 1 91 ? -7.937 13.794 40.273 1.00 58.25 91 GLU A O 1
ATOM 719 N N . GLY A 1 92 ? -9.551 14.023 38.752 1.00 57.56 92 GLY A N 1
ATOM 720 C CA . GLY A 1 92 ? -10.071 15.285 39.301 1.00 57.56 92 GLY A CA 1
ATOM 721 C C . GLY A 1 92 ? -10.958 15.137 40.546 1.00 57.56 92 GLY A C 1
ATOM 722 O O . GLY A 1 92 ? -11.507 16.134 41.020 1.00 57.56 92 GLY A O 1
ATOM 723 N N . ARG A 1 93 ? -11.161 13.907 41.036 1.00 53.25 93 ARG A N 1
ATOM 724 C CA . ARG A 1 93 ? -12.049 13.579 42.165 1.00 53.25 93 ARG A CA 1
ATOM 725 C C . ARG A 1 93 ? -11.301 13.087 43.414 1.00 53.25 93 ARG A C 1
ATOM 727 O O . ARG A 1 93 ? -11.959 12.796 44.414 1.00 53.25 93 ARG A O 1
ATOM 734 N N . LEU A 1 94 ? -9.972 12.993 43.346 1.00 47.16 94 LEU A N 1
ATOM 735 C CA . LEU A 1 94 ? -9.057 12.675 44.451 1.00 47.16 94 LEU A CA 1
ATOM 736 C C . LEU A 1 94 ? -8.336 13.944 44.923 1.00 47.16 94 LEU A C 1
ATOM 738 O O . LEU A 1 94 ? -8.055 14.017 46.139 1.00 47.16 94 LEU A O 1
#

pLDDT: mean 86.31, std 14.23, range [47.16, 97.62]